Protein AF-A0A2H0C6C1-F1 (afdb_monomer)

pLDDT: mean 82.32, std 11.94, range [41.06, 94.81]

Radius of gyration: 16.12 Å; Cα contacts (8 Å, |Δi|>4): 117; chains: 1; bounding box: 42×38×41 Å

Foldseek 3Di:
DAQDLLNLLVCCCCPFQQVLQDAFDADPVRHGLAHSLNRSLLSLLLVLVVCVVVVVVSNSVSNLLVSCVVRHDDDDPVSSVVSSVVSVVVSVLQVVLVVVPVVDDLVVSLVRVDDVDPDDSVSVVSVVVSSVVSSVVVVVVVVVVVVVNVVD

Sequence (152 aa):
MKISPQEMASGMYLAFVRDTTKEPVRDVDGNIIFDKNEQRLLLLSHVYSMLDARGLSDAKLQLLSVFVADNRKIKNEADLMVEMLVVIDFIKKFKSSSDQMLKESSEHFFKDFQFSKKLNPVQKYLVFSWYVERIKAIDLVFQSVLDKHESN

Structure (mmCIF, N/CA/C/O backbone):
data_AF-A0A2H0C6C1-F1
#
_entry.id   AF-A0A2H0C6C1-F1
#
loop_
_atom_site.group_PDB
_atom_site.id
_atom_site.type_symbol
_atom_site.label_atom_id
_atom_site.label_alt_id
_atom_site.label_comp_id
_atom_site.label_asym_id
_atom_site.label_entity_id
_atom_site.label_seq_id
_atom_site.pdbx_PDB_ins_code
_atom_site.Cartn_x
_atom_site.Cartn_y
_atom_site.Cartn_z
_atom_site.occupancy
_atom_site.B_iso_or_equiv
_atom_site.auth_seq_id
_atom_site.auth_comp_id
_atom_site.auth_asym_id
_atom_site.auth_atom_id
_atom_site.pdbx_PDB_model_num
ATOM 1 N N . MET A 1 1 ? -22.744 9.175 14.025 1.00 51.75 1 MET A N 1
ATOM 2 C CA . MET A 1 1 ? -22.298 7.834 14.472 1.00 51.75 1 MET A CA 1
ATOM 3 C C . MET A 1 1 ? -20.786 7.788 14.306 1.00 51.75 1 MET A C 1
ATOM 5 O O . MET A 1 1 ? -20.318 8.135 13.229 1.00 51.75 1 MET A O 1
ATOM 9 N N . LYS A 1 2 ? -20.024 7.489 15.365 1.00 70.88 2 LYS A N 1
ATOM 10 C CA . LYS A 1 2 ? -18.552 7.484 15.314 1.00 70.88 2 LYS A CA 1
ATOM 11 C C . LYS A 1 2 ? -18.093 6.160 14.690 1.00 70.88 2 LYS A C 1
ATOM 13 O O . LYS A 1 2 ? -18.470 5.113 15.202 1.00 70.88 2 LYS A O 1
ATOM 18 N N . ILE A 1 3 ? -17.356 6.214 13.580 1.00 75.44 3 ILE A N 1
ATOM 19 C CA . ILE A 1 3 ? -16.847 5.022 12.882 1.00 75.44 3 ILE A CA 1
ATOM 20 C C . ILE A 1 3 ? -15.771 4.356 13.750 1.00 75.44 3 ILE A C 1
ATOM 22 O O . ILE A 1 3 ? -14.905 5.044 14.295 1.00 75.44 3 ILE A O 1
ATOM 26 N N . SER A 1 4 ? -15.830 3.034 13.902 1.00 86.31 4 SER A N 1
ATOM 27 C CA . SER A 1 4 ? -14.807 2.271 14.627 1.00 86.31 4 SER A CA 1
ATOM 28 C C . SER A 1 4 ? -13.477 2.216 13.851 1.00 86.31 4 SER A C 1
ATOM 30 O O . SER A 1 4 ? -13.475 2.294 12.619 1.00 86.31 4 SER A O 1
ATOM 32 N N . PRO A 1 5 ? -12.323 2.028 14.519 1.00 85.06 5 PRO A N 1
ATOM 33 C CA . PRO A 1 5 ? -11.039 1.849 13.833 1.00 85.06 5 PRO A CA 1
ATOM 34 C C . PRO A 1 5 ? -11.050 0.731 12.779 1.00 85.06 5 PRO A C 1
ATOM 36 O O . PRO A 1 5 ? -10.406 0.856 11.740 1.00 85.06 5 PRO A O 1
ATOM 39 N N . GLN A 1 6 ? -11.805 -0.343 13.018 1.00 87.25 6 GLN A N 1
ATOM 40 C CA . GLN A 1 6 ? -11.957 -1.480 12.111 1.00 87.25 6 GLN A CA 1
ATOM 41 C C . GLN A 1 6 ? -12.753 -1.114 10.856 1.00 87.25 6 GLN A C 1
ATOM 43 O O . GLN A 1 6 ? -12.350 -1.460 9.743 1.00 87.25 6 GLN A O 1
ATOM 48 N N . GLU A 1 7 ? -13.867 -0.397 11.018 1.00 85.75 7 GLU A N 1
ATOM 49 C CA . GLU A 1 7 ? -14.665 0.098 9.892 1.00 85.75 7 GLU A CA 1
ATOM 50 C C . GLU A 1 7 ? -13.872 1.115 9.064 1.00 85.75 7 GLU A C 1
ATOM 52 O O . GLU A 1 7 ? -13.879 1.045 7.836 1.00 85.75 7 GLU A O 1
ATOM 57 N N . MET A 1 8 ? -13.123 2.005 9.723 1.00 86.06 8 MET A N 1
ATOM 58 C CA . MET A 1 8 ? -12.238 2.958 9.055 1.00 86.06 8 MET A CA 1
ATOM 59 C C . MET A 1 8 ? -11.152 2.236 8.249 1.00 86.06 8 MET A C 1
ATOM 61 O O . MET A 1 8 ? -10.991 2.505 7.060 1.00 86.06 8 MET A O 1
ATOM 65 N N . ALA A 1 9 ? -10.444 1.285 8.865 1.00 86.25 9 ALA A N 1
ATOM 66 C CA . ALA A 1 9 ? -9.396 0.509 8.207 1.00 86.25 9 ALA A CA 1
ATOM 67 C C . ALA A 1 9 ? -9.925 -0.285 7.006 1.00 86.25 9 ALA A C 1
ATOM 69 O O . ALA A 1 9 ? -9.328 -0.256 5.931 1.00 86.25 9 ALA A O 1
ATOM 70 N N . SER A 1 10 ? -11.072 -0.950 7.166 1.00 86.00 10 SER A N 1
ATOM 71 C CA . SER A 1 10 ? -11.709 -1.718 6.093 1.00 86.00 10 SER A CA 1
ATOM 72 C C . SER A 1 10 ? -12.152 -0.807 4.948 1.00 86.00 10 SER A C 1
ATOM 74 O O . SER A 1 10 ? -11.878 -1.100 3.786 1.00 86.00 10 SER A O 1
ATOM 76 N N . GLY A 1 11 ? -12.772 0.335 5.262 1.00 86.31 11 GLY A N 1
ATOM 77 C CA . GLY A 1 11 ? -13.169 1.333 4.270 1.00 86.31 11 GLY A CA 1
ATOM 78 C C . GLY A 1 11 ? -11.977 1.883 3.488 1.00 86.31 11 GLY A C 1
ATOM 79 O O . GLY A 1 11 ? -12.018 1.925 2.261 1.00 86.31 11 GLY A O 1
ATOM 80 N N . MET A 1 12 ? -10.885 2.229 4.176 1.00 86.31 12 MET A N 1
ATOM 81 C CA . MET A 1 12 ? -9.648 2.694 3.540 1.00 86.31 12 MET A CA 1
ATOM 82 C C . MET A 1 12 ? -8.998 1.614 2.675 1.00 86.31 12 MET A C 1
ATOM 84 O O . MET A 1 12 ? -8.550 1.908 1.566 1.00 86.31 12 MET A O 1
ATOM 88 N N . TYR A 1 13 ? -8.971 0.364 3.144 1.00 88.81 13 TYR A N 1
ATOM 89 C CA . TYR A 1 13 ? -8.440 -0.750 2.365 1.00 88.81 13 TYR A CA 1
ATOM 90 C C . TYR A 1 13 ? -9.200 -0.920 1.047 1.00 88.81 13 TYR A C 1
ATOM 92 O O . TYR A 1 13 ? -8.588 -0.973 -0.020 1.00 88.81 13 TYR A O 1
ATOM 100 N N . LEU A 1 14 ? -10.532 -0.948 1.111 1.00 87.69 14 LEU A N 1
ATOM 101 C CA . LEU A 1 14 ? -11.387 -1.080 -0.065 1.00 87.69 14 LEU A CA 1
ATOM 102 C C . LEU A 1 14 ? -11.218 0.114 -1.011 1.00 87.69 14 LEU A C 1
ATOM 104 O O . LEU A 1 14 ? -10.882 -0.074 -2.180 1.00 87.69 14 LEU A O 1
ATOM 108 N N . ALA A 1 15 ? -11.384 1.331 -0.490 1.00 84.56 15 ALA A N 1
ATOM 109 C CA . ALA A 1 15 ? -11.449 2.551 -1.286 1.00 84.56 15 ALA A CA 1
ATOM 110 C C . ALA A 1 15 ? -10.110 2.952 -1.915 1.00 84.56 15 ALA A C 1
ATOM 112 O O . ALA A 1 15 ? -10.098 3.489 -3.020 1.00 84.56 15 ALA A O 1
ATOM 113 N N . PHE A 1 16 ? -8.991 2.720 -1.222 1.00 87.56 16 PHE A N 1
ATOM 114 C CA . PHE A 1 16 ? -7.695 3.259 -1.638 1.00 87.56 16 PHE A CA 1
ATOM 115 C C . PHE A 1 16 ? -6.708 2.201 -2.100 1.00 87.56 16 PHE A C 1
ATOM 117 O O . PHE A 1 16 ? -5.882 2.504 -2.957 1.00 87.56 16 PHE A O 1
ATOM 124 N N . VAL A 1 17 ? -6.789 0.972 -1.589 1.00 89.25 17 VAL A N 1
ATOM 125 C CA . VAL A 1 17 ? -5.778 -0.060 -1.855 1.00 89.25 17 VAL A CA 1
ATOM 126 C C . VAL A 1 17 ? -6.314 -1.116 -2.819 1.00 89.25 17 VAL A C 1
ATOM 128 O O . VAL A 1 17 ? -5.775 -1.296 -3.914 1.00 89.25 17 VAL A O 1
ATOM 131 N N . ARG A 1 18 ? -7.389 -1.813 -2.447 1.00 88.88 18 ARG A N 1
ATOM 132 C CA . ARG A 1 18 ? -7.891 -2.968 -3.196 1.00 88.88 18 ARG A CA 1
ATOM 133 C C . ARG A 1 18 ? -8.519 -2.564 -4.525 1.00 88.88 18 ARG A C 1
ATOM 135 O O . ARG A 1 18 ? -8.143 -3.119 -5.555 1.00 88.88 18 ARG A O 1
ATOM 142 N N . ASP A 1 19 ? -9.435 -1.597 -4.514 1.00 86.81 19 ASP A N 1
ATOM 143 C CA . ASP A 1 19 ? -10.256 -1.293 -5.693 1.00 86.81 19 ASP A CA 1
ATOM 144 C C . ASP A 1 19 ? -9.559 -0.323 -6.673 1.00 86.81 19 ASP A C 1
ATOM 146 O O . ASP A 1 19 ? -9.911 -0.264 -7.857 1.00 86.81 19 ASP A O 1
ATOM 150 N N . THR A 1 20 ? -8.509 0.377 -6.223 1.00 83.25 20 THR A N 1
ATOM 151 C CA . THR A 1 20 ? -7.633 1.214 -7.068 1.00 83.25 20 THR A CA 1
ATOM 152 C C . THR A 1 20 ? -6.723 0.378 -7.978 1.00 83.25 20 THR A C 1
ATOM 154 O O . THR A 1 20 ? -6.285 0.845 -9.029 1.00 83.25 20 THR A O 1
ATOM 157 N N . THR A 1 21 ? -6.446 -0.875 -7.608 1.00 85.06 21 THR A N 1
ATOM 158 C CA . THR A 1 21 ? -5.446 -1.738 -8.260 1.00 85.06 21 THR A CA 1
ATOM 159 C C . THR A 1 21 ? -6.106 -2.750 -9.191 1.00 85.06 21 THR A C 1
ATOM 161 O O . THR A 1 21 ? -6.243 -3.938 -8.893 1.00 85.06 21 THR A O 1
ATOM 164 N N . LYS A 1 22 ? -6.567 -2.255 -10.347 1.00 78.44 22 LYS A N 1
ATOM 165 C CA . LYS A 1 22 ? -7.368 -3.055 -11.283 1.00 78.44 22 LYS A CA 1
ATOM 166 C C . LYS A 1 22 ? -6.544 -3.910 -12.225 1.00 78.44 22 LYS A C 1
ATOM 168 O O . LYS A 1 22 ? -6.920 -5.056 -12.397 1.00 78.44 22 LYS A O 1
ATOM 173 N N . GLU A 1 23 ? -5.437 -3.419 -12.779 1.00 88.00 23 GLU A N 1
ATOM 174 C CA . GLU A 1 23 ? -4.619 -4.135 -13.770 1.00 88.00 23 GLU A CA 1
ATOM 175 C C . GLU A 1 23 ? -3.112 -3.929 -13.532 1.00 88.00 23 GLU A C 1
ATOM 177 O O . GLU A 1 23 ? -2.720 -2.880 -13.015 1.00 88.00 23 GLU A O 1
ATOM 182 N N . PRO A 1 24 ? -2.246 -4.905 -13.874 1.00 90.12 24 PRO A N 1
ATOM 183 C CA . PRO A 1 24 ? -0.797 -4.719 -13.823 1.00 90.12 24 PRO A CA 1
ATOM 184 C C . PRO A 1 24 ? -0.349 -3.583 -14.750 1.00 90.12 24 PRO A C 1
ATOM 186 O O . PRO A 1 24 ? -0.848 -3.469 -15.870 1.00 90.12 24 PRO A O 1
ATOM 189 N N . VAL A 1 25 ? 0.639 -2.793 -14.327 1.00 89.75 25 VAL A N 1
ATOM 190 C CA . VAL A 1 25 ? 1.297 -1.826 -15.218 1.00 89.75 25 VAL A CA 1
ATOM 191 C C . VAL A 1 25 ? 2.316 -2.571 -16.071 1.00 89.75 25 VAL A C 1
ATOM 193 O O . VAL A 1 25 ? 3.115 -3.361 -15.552 1.00 89.75 25 VAL A O 1
ATOM 196 N N . ARG A 1 26 ? 2.281 -2.321 -17.380 1.00 91.25 26 ARG A N 1
ATOM 197 C CA . ARG A 1 26 ? 3.141 -2.971 -18.371 1.00 91.25 26 ARG A CA 1
ATOM 198 C C . ARG A 1 26 ? 4.011 -1.960 -19.107 1.00 91.25 26 ARG A C 1
ATOM 200 O O . ARG A 1 26 ? 3.637 -0.793 -19.203 1.00 91.25 26 ARG A O 1
ATOM 207 N N . ASP A 1 27 ? 5.162 -2.409 -19.600 1.00 87.75 27 ASP A N 1
ATOM 208 C CA . ASP A 1 27 ? 5.952 -1.638 -20.563 1.00 87.75 27 ASP A CA 1
ATOM 209 C C . ASP A 1 27 ? 5.368 -1.742 -21.980 1.00 87.75 27 ASP A C 1
ATOM 211 O O . ASP A 1 27 ? 4.348 -2.396 -22.216 1.00 87.75 27 ASP A O 1
ATOM 215 N N . VAL A 1 28 ? 6.026 -1.064 -22.921 1.00 86.38 28 VAL A N 1
ATOM 216 C CA . VAL A 1 28 ? 5.655 -1.032 -24.343 1.00 86.38 28 VAL A CA 1
ATOM 217 C C . VAL A 1 28 ? 5.687 -2.412 -25.006 1.00 86.38 28 VAL A C 1
ATOM 219 O O . VAL A 1 28 ? 4.965 -2.627 -25.975 1.00 86.38 28 VAL A O 1
ATOM 222 N N . ASP A 1 29 ? 6.460 -3.349 -24.453 1.00 88.50 29 ASP A N 1
ATOM 223 C CA . ASP A 1 29 ? 6.602 -4.722 -24.945 1.00 88.50 29 ASP A CA 1
ATOM 224 C C . ASP A 1 29 ? 5.614 -5.687 -24.259 1.00 88.50 29 ASP A C 1
ATOM 226 O O . ASP A 1 29 ? 5.578 -6.882 -24.552 1.00 88.50 29 ASP A O 1
ATOM 230 N N . GLY A 1 30 ? 4.788 -5.184 -23.336 1.00 87.94 30 GLY A N 1
ATOM 231 C CA . GLY A 1 30 ? 3.782 -5.958 -22.614 1.00 87.94 30 GLY A CA 1
ATOM 232 C C . GLY A 1 30 ? 4.297 -6.676 -21.362 1.00 87.94 30 GLY A C 1
ATOM 233 O O . GLY A 1 30 ? 3.514 -7.391 -20.718 1.00 87.94 30 GLY A O 1
ATOM 234 N N . ASN A 1 31 ? 5.555 -6.479 -20.958 1.00 89.19 31 ASN A N 1
ATOM 235 C CA . ASN A 1 31 ? 6.100 -7.071 -19.736 1.00 89.19 31 ASN A CA 1
ATOM 236 C C . ASN A 1 31 ? 5.519 -6.388 -18.498 1.00 89.19 31 ASN A C 1
ATOM 238 O O . ASN A 1 31 ? 5.369 -5.169 -18.459 1.00 89.19 31 ASN A O 1
ATOM 242 N N . ILE A 1 32 ? 5.217 -7.163 -17.454 1.00 89.31 32 ILE A N 1
ATOM 243 C CA . ILE A 1 32 ? 4.700 -6.615 -16.194 1.00 89.31 32 ILE A CA 1
ATOM 244 C C . ILE A 1 32 ? 5.835 -5.914 -15.443 1.00 89.31 32 ILE A C 1
ATOM 246 O O . ILE A 1 32 ? 6.747 -6.565 -14.934 1.00 89.31 32 ILE A O 1
ATOM 250 N N . ILE A 1 33 ? 5.727 -4.593 -15.322 1.00 89.25 33 ILE A N 1
ATOM 251 C CA . ILE A 1 33 ? 6.635 -3.760 -14.527 1.00 89.25 33 ILE A CA 1
ATOM 252 C C . ILE A 1 33 ? 6.220 -3.791 -13.057 1.00 89.25 33 ILE A C 1
ATOM 254 O O . ILE A 1 33 ? 7.065 -3.873 -12.170 1.00 89.25 33 ILE A O 1
ATOM 258 N N . PHE A 1 34 ? 4.912 -3.700 -12.812 1.00 87.88 34 PHE A N 1
ATOM 259 C CA . PHE A 1 34 ? 4.365 -3.419 -11.492 1.00 87.88 34 PHE A CA 1
ATOM 260 C C . PHE A 1 34 ? 3.016 -4.114 -11.334 1.00 87.88 34 PHE A C 1
ATOM 262 O O . PHE A 1 34 ? 1.997 -3.697 -11.902 1.00 87.88 34 PHE A O 1
ATOM 269 N N . ASP A 1 35 ? 3.031 -5.244 -10.632 1.00 89.31 35 ASP A N 1
ATOM 270 C CA . ASP A 1 35 ? 1.847 -6.086 -10.484 1.00 89.31 35 ASP A CA 1
ATOM 271 C C . ASP A 1 35 ? 0.854 -5.535 -9.449 1.00 89.31 35 ASP A C 1
ATOM 273 O O . ASP A 1 35 ? 1.109 -4.540 -8.774 1.00 89.31 35 ASP A O 1
ATOM 277 N N . LYS A 1 36 ? -0.319 -6.169 -9.340 1.00 90.06 36 LYS A N 1
ATOM 278 C CA . LYS A 1 36 ? -1.389 -5.700 -8.446 1.00 90.06 36 LYS A CA 1
ATOM 279 C C . LYS A 1 36 ? -0.957 -5.702 -6.976 1.00 90.06 36 LYS A C 1
ATOM 281 O O . LYS A 1 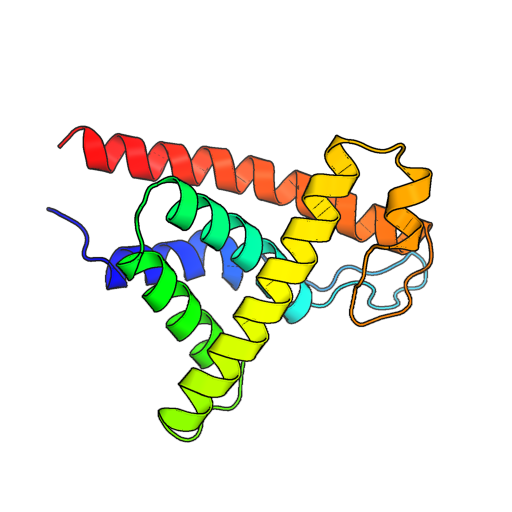36 ? -1.339 -4.799 -6.243 1.00 90.06 36 LYS A O 1
ATOM 286 N N . ASN A 1 37 ? -0.156 -6.671 -6.537 1.00 87.25 37 ASN A N 1
ATOM 287 C CA . ASN A 1 37 ? 0.276 -6.749 -5.141 1.00 87.25 37 ASN A CA 1
ATOM 288 C C . ASN A 1 37 ? 1.301 -5.663 -4.831 1.00 87.25 37 ASN A C 1
ATOM 290 O O . ASN A 1 37 ? 1.204 -4.995 -3.803 1.00 87.25 37 ASN A O 1
ATOM 294 N N . GLU A 1 38 ? 2.245 -5.450 -5.743 1.00 87.06 38 GLU A N 1
ATOM 295 C CA . GLU A 1 38 ? 3.212 -4.362 -5.655 1.00 87.06 38 GLU A CA 1
ATOM 296 C C . GLU A 1 38 ? 2.495 -2.994 -5.648 1.00 87.06 38 GLU A C 1
ATOM 298 O O . GLU A 1 38 ? 2.807 -2.136 -4.818 1.00 87.06 38 GLU A O 1
ATOM 303 N N . GLN A 1 39 ? 1.475 -2.810 -6.495 1.00 90.12 39 GLN A N 1
ATOM 304 C CA . GLN A 1 39 ? 0.617 -1.618 -6.491 1.00 90.12 39 GLN A CA 1
ATOM 305 C C . GLN A 1 39 ? -0.071 -1.408 -5.146 1.00 90.12 39 GLN A C 1
ATOM 307 O O . GLN A 1 39 ? -0.022 -0.311 -4.587 1.00 90.12 39 GLN A O 1
ATOM 312 N N . ARG A 1 40 ? -0.680 -2.461 -4.593 1.00 91.31 40 ARG A N 1
ATOM 313 C CA . ARG A 1 40 ? -1.359 -2.383 -3.297 1.00 91.31 40 ARG A CA 1
ATOM 314 C C . ARG A 1 40 ? -0.387 -2.051 -2.172 1.00 91.31 40 ARG A C 1
ATOM 316 O O . ARG A 1 40 ? -0.735 -1.248 -1.317 1.00 91.31 40 ARG A O 1
ATOM 323 N N . LEU A 1 41 ? 0.825 -2.609 -2.185 1.00 89.94 41 LEU A N 1
ATOM 324 C CA . LEU A 1 41 ? 1.870 -2.290 -1.207 1.00 89.94 41 LEU A CA 1
ATOM 325 C C . LEU A 1 41 ? 2.267 -0.809 -1.249 1.00 89.94 41 LEU A C 1
ATOM 327 O O . LEU A 1 41 ? 2.405 -0.193 -0.191 1.00 89.94 41 LEU A O 1
ATOM 331 N N . LEU A 1 42 ? 2.410 -0.218 -2.442 1.00 88.69 42 LEU A N 1
ATOM 332 C CA . LEU A 1 42 ? 2.685 1.217 -2.550 1.00 88.69 42 LEU A CA 1
ATOM 333 C C . LEU A 1 42 ? 1.538 2.067 -2.011 1.00 88.69 42 LEU A C 1
ATOM 335 O O . LEU A 1 42 ? 1.773 2.959 -1.199 1.00 88.69 42 LEU A O 1
ATOM 339 N N . LEU A 1 43 ? 0.301 1.793 -2.429 1.00 91.38 43 LEU A N 1
ATOM 340 C CA . LEU A 1 43 ? -0.851 2.574 -1.968 1.00 91.38 43 LEU A CA 1
ATOM 341 C C . LEU A 1 43 ? -1.071 2.413 -0.459 1.00 91.38 43 LEU A C 1
ATOM 343 O O . LEU A 1 43 ? -1.343 3.394 0.232 1.00 91.38 43 LEU A O 1
ATOM 347 N N . LEU A 1 44 ? -0.866 1.202 0.068 1.00 93.31 44 LEU A N 1
ATOM 348 C CA . LEU A 1 44 ? -0.864 0.931 1.501 1.00 93.31 44 LEU A CA 1
ATOM 349 C C . LEU A 1 44 ? 0.173 1.794 2.219 1.00 93.31 44 LEU A C 1
ATOM 351 O O . LEU A 1 44 ? -0.166 2.400 3.225 1.00 93.31 44 LEU A O 1
AT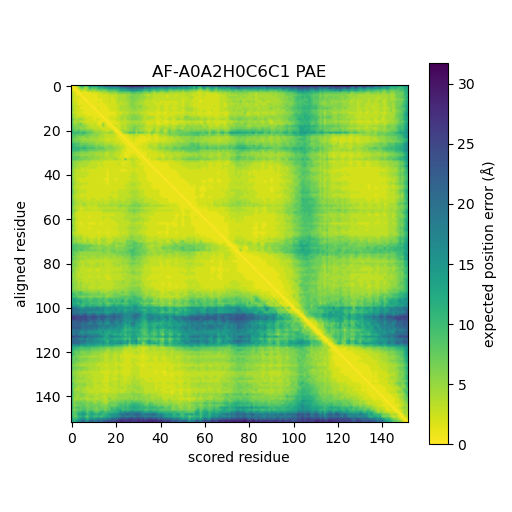OM 355 N N . SER A 1 45 ? 1.410 1.873 1.717 1.00 90.88 45 SER A N 1
ATOM 356 C CA . SER A 1 45 ? 2.481 2.651 2.358 1.00 90.88 45 SER A CA 1
ATOM 357 C C . SER A 1 45 ? 2.128 4.134 2.513 1.00 90.88 45 SER A C 1
ATOM 359 O O . SER A 1 45 ? 2.433 4.745 3.544 1.00 90.88 45 SER A O 1
ATOM 361 N N . HIS A 1 46 ? 1.416 4.683 1.526 1.00 90.75 46 HIS A N 1
ATOM 362 C CA . HIS A 1 46 ? 0.943 6.060 1.537 1.00 90.75 46 HIS A CA 1
ATOM 363 C C . HIS A 1 46 ? -0.148 6.260 2.591 1.00 90.75 46 HIS A C 1
ATOM 365 O O . HIS A 1 46 ? 0.042 7.028 3.531 1.00 90.75 46 HIS A O 1
ATOM 371 N N . VAL A 1 47 ? -1.241 5.488 2.520 1.00 91.50 47 VAL A N 1
ATOM 372 C CA . VAL A 1 47 ? -2.357 5.577 3.486 1.00 91.50 47 VAL A CA 1
ATOM 373 C C . VAL A 1 47 ? -1.885 5.289 4.915 1.00 91.50 47 VAL A C 1
ATOM 375 O O . VAL A 1 47 ? -2.287 5.964 5.860 1.00 91.50 47 VAL A O 1
ATOM 378 N N . TYR A 1 48 ? -0.976 4.327 5.078 1.00 92.00 48 TYR A N 1
ATOM 379 C CA . TYR A 1 48 ? -0.343 4.005 6.354 1.00 92.00 48 TYR A CA 1
ATOM 380 C C . TYR A 1 48 ? 0.383 5.217 6.949 1.00 92.00 48 TYR A C 1
ATOM 382 O O . TYR A 1 48 ? 0.243 5.501 8.138 1.00 92.00 48 TYR A O 1
ATOM 390 N N . SER A 1 49 ? 1.119 5.960 6.119 1.00 88.75 49 SER A N 1
ATOM 391 C CA . SER A 1 49 ? 1.824 7.177 6.535 1.00 88.75 49 SER A CA 1
ATOM 392 C C . SER A 1 49 ? 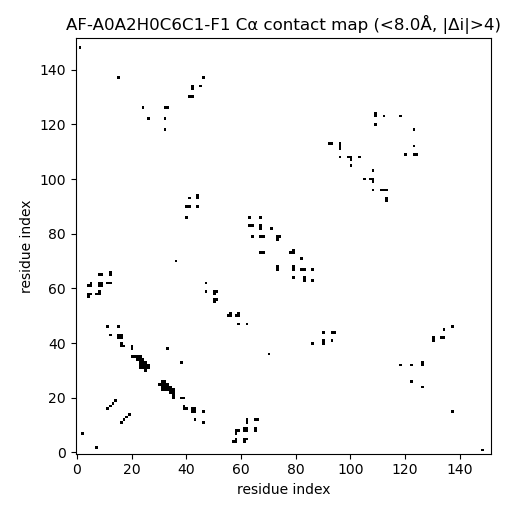0.862 8.318 6.873 1.00 88.75 49 SER A C 1
ATOM 394 O O . SER A 1 49 ? 1.105 9.052 7.829 1.00 88.75 49 SER A O 1
ATOM 396 N N . MET A 1 50 ? -0.250 8.445 6.142 1.00 90.06 50 MET A N 1
ATOM 397 C CA . MET A 1 50 ? -1.289 9.437 6.441 1.00 90.06 50 MET A CA 1
ATOM 398 C C . MET A 1 50 ? -1.957 9.181 7.797 1.00 90.06 50 MET A C 1
ATOM 400 O O . MET A 1 50 ? -2.142 10.110 8.582 1.00 90.06 50 MET A O 1
ATOM 404 N N . LEU A 1 51 ? -2.285 7.920 8.099 1.00 90.81 51 LEU A N 1
ATOM 405 C CA . LEU A 1 51 ? -2.840 7.523 9.397 1.00 90.81 51 LEU A CA 1
ATOM 406 C C . LEU A 1 51 ? -1.855 7.786 10.541 1.00 90.81 51 LEU A C 1
ATOM 408 O O . LEU A 1 51 ? -2.252 8.276 11.598 1.00 90.81 51 LEU A O 1
ATOM 412 N N . ASP A 1 52 ? -0.572 7.492 10.319 1.00 89.94 52 ASP A N 1
ATOM 413 C CA . ASP A 1 52 ? 0.495 7.742 11.289 1.00 89.94 52 ASP A CA 1
ATOM 414 C C . ASP A 1 52 ? 0.637 9.237 11.610 1.00 89.94 52 ASP A C 1
ATOM 416 O O . ASP A 1 52 ? 0.639 9.621 12.778 1.00 89.94 52 ASP A O 1
ATOM 420 N N . ALA A 1 53 ? 0.644 10.093 10.583 1.00 87.69 53 ALA A N 1
ATOM 421 C CA . ALA A 1 53 ? 0.732 11.547 10.736 1.00 87.69 53 ALA A CA 1
ATOM 422 C C . ALA A 1 53 ? -0.454 12.159 11.506 1.00 87.69 53 ALA A C 1
ATOM 424 O O . ALA A 1 53 ? -0.330 13.239 12.080 1.00 87.69 53 ALA A O 1
ATOM 425 N N . ARG A 1 54 ? -1.601 11.472 11.530 1.00 87.19 54 ARG A N 1
ATOM 426 C CA . ARG A 1 54 ? -2.816 11.878 12.251 1.00 87.19 54 ARG A CA 1
ATOM 427 C C . ARG A 1 54 ? -2.958 11.218 13.628 1.00 87.19 54 ARG A C 1
ATOM 429 O O . ARG A 1 54 ? -3.961 11.434 14.299 1.00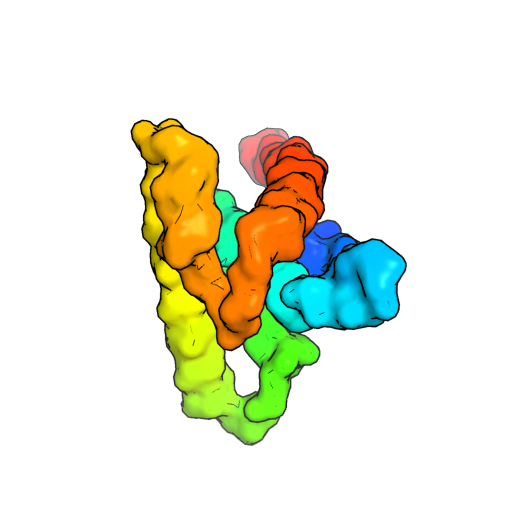 87.19 54 ARG A O 1
ATOM 436 N N . GLY A 1 55 ? -1.991 10.401 14.053 1.00 88.62 55 GLY A N 1
ATOM 437 C CA . GLY A 1 55 ? -2.042 9.694 15.337 1.00 88.62 55 GLY A CA 1
ATOM 438 C C . GLY A 1 55 ? -3.075 8.560 15.396 1.00 88.62 55 GLY A C 1
ATOM 439 O O . GLY A 1 55 ? -3.421 8.099 16.482 1.00 88.62 55 GLY A O 1
ATOM 440 N N . LEU A 1 56 ? -3.561 8.075 14.248 1.00 89.88 56 LEU A N 1
ATOM 441 C CA . LEU A 1 56 ? -4.599 7.041 14.146 1.00 89.88 56 LEU A CA 1
ATOM 442 C C . LEU A 1 56 ? -3.998 5.625 14.204 1.00 89.88 56 LEU A C 1
ATOM 444 O O . LEU A 1 56 ? -4.178 4.807 13.298 1.00 89.88 56 LEU A O 1
ATOM 448 N N . SER A 1 57 ? -3.256 5.334 15.276 1.00 90.94 57 SER A N 1
ATOM 449 C CA . SER A 1 57 ? -2.466 4.100 15.420 1.00 90.94 57 SER A CA 1
ATOM 450 C C . SER A 1 57 ? -3.296 2.814 15.358 1.00 90.94 57 SER A C 1
ATOM 452 O O . SER A 1 57 ? -2.850 1.841 14.748 1.00 90.94 57 SER A O 1
ATOM 454 N N . ASP A 1 58 ? -4.509 2.811 15.913 1.00 90.81 58 ASP A N 1
ATOM 455 C CA . ASP A 1 58 ? -5.375 1.625 15.905 1.00 90.81 58 ASP A CA 1
ATOM 456 C C . ASP A 1 58 ? -5.871 1.300 14.493 1.00 90.81 58 ASP A C 1
ATOM 458 O O . ASP A 1 58 ? -5.738 0.168 14.030 1.00 90.81 58 ASP A O 1
ATOM 462 N N . ALA A 1 59 ? -6.373 2.302 13.763 1.00 91.62 59 ALA A N 1
ATOM 463 C CA . ALA A 1 59 ? -6.801 2.135 12.372 1.00 91.62 59 ALA A CA 1
ATOM 464 C C . ALA A 1 59 ? -5.624 1.725 11.473 1.00 91.62 59 ALA A C 1
ATOM 466 O O . ALA A 1 59 ? -5.775 0.890 10.584 1.00 91.62 59 ALA A O 1
ATOM 467 N N . LYS A 1 60 ? -4.429 2.257 11.746 1.00 93.44 60 LYS A N 1
ATOM 468 C CA . LYS A 1 60 ? -3.182 1.9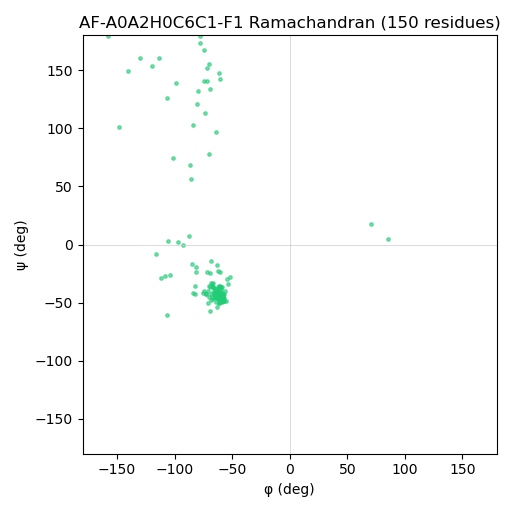13 11.055 1.00 93.44 60 LYS A CA 1
ATOM 469 C C . LYS A 1 60 ? -2.801 0.436 11.231 1.00 93.44 60 LYS A C 1
ATOM 471 O O . LYS A 1 60 ? -2.480 -0.233 10.249 1.00 93.44 60 LYS A O 1
ATOM 476 N N . LEU A 1 61 ? -2.856 -0.086 12.458 1.00 93.31 61 LEU A N 1
ATOM 477 C CA . LEU A 1 61 ? -2.584 -1.503 12.738 1.00 93.31 61 LEU A CA 1
ATOM 478 C C . LEU A 1 61 ? -3.653 -2.420 12.130 1.00 93.31 61 LEU A C 1
ATOM 480 O O . LEU A 1 61 ? -3.318 -3.450 11.545 1.00 93.31 61 LEU A O 1
ATOM 484 N N . GLN A 1 62 ? -4.925 -2.024 12.208 1.00 93.44 62 GLN A N 1
ATOM 485 C CA . GLN A 1 62 ? -6.028 -2.762 11.588 1.00 93.44 62 GLN A CA 1
ATOM 486 C C . GLN A 1 62 ? -5.896 -2.798 10.058 1.00 93.44 62 GLN A C 1
ATOM 488 O O . GLN A 1 62 ? -6.074 -3.855 9.458 1.00 93.44 62 GLN A O 1
ATOM 493 N N . LEU A 1 63 ? -5.503 -1.689 9.422 1.00 94.62 63 LEU A N 1
ATOM 494 C CA . LEU A 1 63 ? -5.277 -1.622 7.975 1.00 94.62 63 LEU A CA 1
ATOM 495 C C . LEU A 1 63 ? -4.183 -2.601 7.526 1.00 94.62 63 LEU A C 1
ATOM 497 O O . LEU A 1 63 ? -4.362 -3.302 6.531 1.00 94.62 63 LEU A O 1
ATOM 501 N N . LEU A 1 64 ? -3.073 -2.682 8.269 1.00 94.56 64 LEU A N 1
ATOM 502 C CA . LEU A 1 64 ? -2.022 -3.672 8.010 1.00 94.56 64 LEU A CA 1
ATOM 503 C C . LEU A 1 64 ? -2.542 -5.104 8.127 1.00 94.56 64 LEU A C 1
ATOM 505 O O . LEU A 1 64 ? -2.246 -5.925 7.263 1.00 94.56 64 LEU A O 1
ATOM 509 N N . SER A 1 65 ? -3.302 -5.394 9.183 1.00 93.69 65 SER A N 1
ATOM 510 C CA . SER A 1 65 ? -3.864 -6.725 9.418 1.00 93.69 65 SER A CA 1
ATOM 511 C C . SER A 1 65 ? -4.784 -7.151 8.270 1.00 93.69 65 SER A C 1
ATOM 513 O O . SER A 1 65 ? -4.579 -8.208 7.672 1.00 93.69 65 SER A O 1
ATOM 515 N N . VAL A 1 66 ? -5.725 -6.279 7.879 1.00 93.12 66 VAL A N 1
ATOM 516 C CA . VAL A 1 66 ? -6.640 -6.507 6.747 1.00 93.12 66 VAL A CA 1
ATOM 517 C C . VAL A 1 66 ? -5.864 -6.715 5.447 1.00 93.12 66 VAL A C 1
ATOM 519 O O . VAL A 1 66 ? -6.130 -7.666 4.714 1.00 93.12 66 VAL A O 1
ATOM 522 N N . PHE A 1 67 ? -4.872 -5.864 5.173 1.00 94.56 67 PHE A N 1
ATOM 523 C CA . PHE A 1 67 ? -4.034 -5.993 3.985 1.00 94.56 67 PHE A CA 1
ATOM 524 C C . PHE A 1 67 ? -3.308 -7.344 3.939 1.00 94.56 67 PHE A C 1
ATOM 526 O O . PHE A 1 67 ? -3.317 -8.016 2.906 1.00 94.56 67 PHE A O 1
ATOM 533 N N . VAL A 1 68 ? -2.665 -7.743 5.038 1.00 93.81 68 VAL A N 1
ATOM 534 C CA . VAL A 1 68 ? -1.893 -8.989 5.099 1.00 93.81 68 VAL A CA 1
ATOM 535 C C . VAL A 1 68 ? -2.808 -10.198 4.940 1.00 93.81 68 VAL A C 1
ATOM 537 O O . VAL A 1 68 ? -2.494 -11.081 4.144 1.00 93.81 68 VAL A O 1
ATOM 540 N N . ALA A 1 69 ? -3.950 -10.211 5.627 1.00 90.69 69 ALA A N 1
ATOM 541 C CA . ALA A 1 69 ? -4.922 -11.293 5.533 1.00 90.69 69 ALA A CA 1
ATOM 542 C C . ALA A 1 69 ? -5.485 -11.469 4.109 1.00 90.69 69 ALA A C 1
ATOM 544 O O . ALA A 1 69 ? -5.681 -12.600 3.674 1.00 90.69 69 ALA A O 1
ATOM 545 N N . ASP A 1 70 ? -5.705 -10.375 3.368 1.00 90.19 70 ASP A N 1
ATOM 546 C CA . ASP A 1 70 ? -6.264 -10.425 2.007 1.00 90.19 70 ASP A CA 1
ATOM 547 C C . ASP A 1 70 ? -5.220 -10.763 0.923 1.00 90.19 70 ASP A C 1
ATOM 549 O O . ASP A 1 70 ? -5.571 -11.252 -0.149 1.00 90.19 70 ASP A O 1
ATOM 553 N N . ASN A 1 71 ? -3.928 -10.508 1.169 1.00 87.12 71 ASN A N 1
ATOM 554 C CA . ASN A 1 71 ? -2.887 -10.610 0.132 1.00 87.12 71 ASN A CA 1
ATOM 555 C C . ASN A 1 71 ? -1.822 -11.686 0.398 1.00 87.12 71 ASN A C 1
ATOM 557 O O . ASN A 1 71 ? -0.990 -11.941 -0.477 1.00 87.12 71 ASN A O 1
ATOM 561 N N . ARG A 1 72 ? -1.803 -12.316 1.579 1.00 84.06 72 ARG A N 1
ATOM 562 C CA . ARG A 1 72 ? -0.787 -13.311 1.960 1.00 84.06 72 ARG A CA 1
ATOM 563 C C . ARG A 1 72 ? -1.421 -14.588 2.506 1.00 84.06 72 ARG A C 1
ATOM 565 O O . ARG A 1 72 ? -2.578 -14.622 2.906 1.00 84.06 72 ARG A O 1
ATOM 572 N N . LYS A 1 73 ? -0.654 -15.681 2.497 1.00 87.62 73 LYS A N 1
ATOM 573 C CA . LYS A 1 73 ? -1.105 -16.976 3.027 1.00 87.62 73 LYS A CA 1
ATOM 574 C C . LYS A 1 73 ? -0.881 -17.015 4.536 1.00 87.62 73 LYS A C 1
ATOM 576 O O . LYS A 1 73 ? 0.242 -17.242 4.969 1.00 87.62 73 LYS A O 1
ATOM 581 N N . ILE A 1 74 ? -1.945 -16.832 5.310 1.00 91.50 74 ILE A N 1
ATOM 582 C CA . ILE A 1 74 ? -1.898 -16.790 6.777 1.00 91.50 74 ILE A CA 1
ATOM 583 C C . ILE A 1 74 ? -2.499 -18.072 7.349 1.00 91.50 74 ILE A C 1
ATOM 585 O O . ILE A 1 74 ? -3.623 -18.428 6.998 1.00 91.50 74 ILE A O 1
ATOM 589 N N . LYS A 1 75 ? -1.762 -18.783 8.213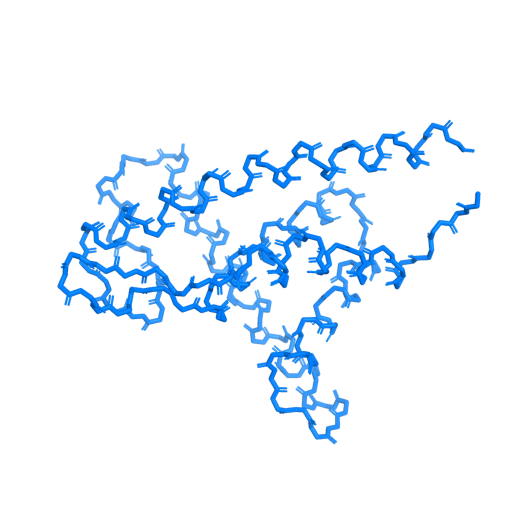 1.00 90.50 75 LYS A N 1
ATOM 590 C CA . LYS A 1 75 ? -2.267 -20.010 8.858 1.00 90.50 75 LYS A CA 1
ATOM 591 C C . LYS A 1 75 ? -2.667 -19.796 10.313 1.00 90.50 75 LYS A C 1
ATOM 593 O O . LYS A 1 75 ? -3.477 -20.556 10.831 1.00 90.50 75 LYS A O 1
ATOM 598 N N . ASN A 1 76 ? -2.076 -18.810 10.981 1.00 91.44 76 ASN A N 1
ATOM 599 C CA . ASN A 1 76 ? -2.317 -18.499 12.386 1.00 91.44 76 ASN A CA 1
ATOM 600 C C . ASN A 1 76 ? -1.932 -17.037 12.693 1.00 91.44 76 ASN A C 1
ATOM 602 O O . ASN A 1 76 ? -1.474 -16.298 11.822 1.00 91.44 76 ASN A O 1
ATOM 606 N N . GLU A 1 77 ? -2.116 -16.626 13.945 1.00 90.50 77 GLU A N 1
ATOM 60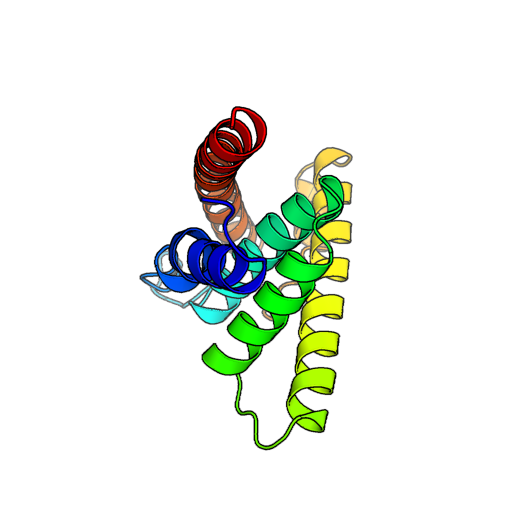7 C CA . GLU A 1 77 ? -1.824 -15.266 14.408 1.00 90.50 77 GLU A CA 1
ATOM 608 C C . GLU A 1 77 ? -0.324 -14.922 14.400 1.00 90.50 77 GLU A C 1
ATOM 610 O O . GLU A 1 77 ? 0.049 -13.791 14.092 1.00 90.50 77 GLU A O 1
ATOM 615 N N . ALA A 1 78 ? 0.556 -15.888 14.677 1.00 92.81 78 ALA A N 1
ATOM 616 C CA . ALA A 1 78 ? 1.998 -15.662 14.605 1.00 92.81 78 ALA A CA 1
ATOM 617 C C . ALA A 1 78 ? 2.445 -15.370 13.164 1.00 92.81 78 ALA A C 1
ATOM 619 O O . ALA A 1 78 ? 3.193 -14.418 12.943 1.00 92.81 78 ALA A O 1
ATOM 620 N N . ASP A 1 79 ? 1.927 -16.119 12.186 1.00 92.81 79 ASP A N 1
ATOM 621 C CA . ASP A 1 79 ? 2.161 -15.869 10.761 1.00 92.81 79 ASP A CA 1
ATOM 622 C C . ASP A 1 79 ? 1.694 -14.458 10.375 1.00 92.81 79 ASP A C 1
ATOM 624 O O . ASP A 1 79 ? 2.426 -13.729 9.710 1.00 92.81 79 ASP A O 1
ATOM 628 N N . LEU A 1 80 ? 0.509 -14.039 10.838 1.00 92.19 80 LEU A N 1
ATOM 629 C CA . LEU A 1 80 ? -0.011 -12.690 10.599 1.00 92.19 80 LEU A CA 1
ATOM 630 C C . LEU A 1 80 ? 0.958 -11.617 11.110 1.00 92.19 80 LEU A C 1
ATOM 632 O O . LEU A 1 80 ? 1.295 -10.696 10.368 1.00 92.19 80 LEU A O 1
ATOM 636 N N . MET A 1 81 ? 1.444 -11.752 12.347 1.00 92.62 81 MET A N 1
ATOM 637 C CA . MET A 1 81 ? 2.392 -10.800 12.932 1.00 92.62 81 MET A CA 1
ATOM 638 C C . MET A 1 81 ? 3.711 -10.739 12.154 1.00 92.62 81 MET A C 1
ATOM 640 O O . MET A 1 81 ? 4.201 -9.644 11.868 1.00 92.62 81 MET A O 1
ATOM 644 N N . VAL A 1 82 ? 4.278 -11.890 11.776 1.00 94.62 82 VAL A N 1
ATOM 645 C CA . VAL A 1 82 ? 5.510 -11.944 10.971 1.00 94.62 82 VAL A CA 1
ATOM 646 C C . VAL A 1 82 ? 5.307 -11.253 9.627 1.00 94.62 82 VAL A C 1
ATOM 648 O O . VAL A 1 82 ? 6.113 -10.417 9.219 1.00 94.62 82 VAL A O 1
ATOM 651 N N . GLU A 1 83 ? 4.204 -11.550 8.952 1.00 93.56 83 GLU A N 1
ATOM 652 C CA . GLU A 1 83 ? 3.902 -10.982 7.645 1.00 93.56 83 GLU A CA 1
ATOM 653 C C . GLU A 1 83 ? 3.623 -9.471 7.714 1.00 93.56 83 GLU A C 1
ATOM 655 O O . GLU A 1 83 ? 4.066 -8.712 6.847 1.00 93.56 83 GLU A O 1
ATOM 660 N N . MET A 1 84 ? 2.976 -8.997 8.783 1.00 94.81 84 MET A N 1
ATOM 661 C CA . MET A 1 84 ? 2.830 -7.565 9.060 1.00 94.81 84 MET A CA 1
ATOM 662 C C . MET A 1 84 ? 4.188 -6.880 9.253 1.00 94.81 84 MET A C 1
ATOM 664 O O . MET A 1 84 ? 4.391 -5.793 8.714 1.00 94.81 84 MET A O 1
ATOM 668 N N . LEU A 1 85 ? 5.142 -7.504 9.956 1.00 92.94 85 LEU A N 1
ATOM 669 C CA . LEU A 1 85 ? 6.495 -6.955 10.118 1.00 92.94 85 LEU A CA 1
ATOM 670 C C . LEU A 1 85 ? 7.234 -6.834 8.780 1.00 92.94 85 LEU A C 1
ATOM 672 O O . LEU A 1 85 ? 7.887 -5.819 8.536 1.00 92.94 85 LEU A O 1
ATOM 676 N N . VAL A 1 86 ? 7.087 -7.820 7.890 1.00 90.81 86 VAL A N 1
ATOM 677 C CA . VAL A 1 86 ? 7.651 -7.763 6.530 1.00 90.81 86 VAL A CA 1
ATOM 678 C C . VAL A 1 86 ? 7.059 -6.592 5.740 1.00 90.81 86 VAL A C 1
ATOM 680 O O . VAL A 1 86 ? 7.787 -5.860 5.069 1.00 90.81 86 VAL A O 1
ATOM 683 N N . VAL A 1 87 ? 5.743 -6.381 5.824 1.00 91.56 87 VAL A N 1
ATOM 684 C CA . VAL A 1 87 ? 5.083 -5.240 5.171 1.00 91.56 87 VAL A CA 1
ATOM 685 C C . VAL A 1 87 ? 5.544 -3.910 5.773 1.00 91.56 87 VAL A C 1
ATOM 687 O O . VAL A 1 87 ? 5.813 -2.969 5.030 1.00 91.56 87 VAL A O 1
ATOM 690 N N . ILE A 1 88 ? 5.703 -3.822 7.096 1.00 92.31 88 ILE A N 1
ATOM 691 C CA . ILE A 1 88 ? 6.224 -2.620 7.766 1.00 92.31 88 ILE A CA 1
ATOM 692 C C . ILE A 1 88 ? 7.644 -2.292 7.293 1.00 92.31 88 ILE A C 1
ATOM 694 O O . ILE A 1 88 ? 7.946 -1.124 7.045 1.00 92.31 88 ILE A O 1
ATOM 698 N N . ASP A 1 89 ? 8.517 -3.291 7.164 1.00 89.12 89 ASP A N 1
ATOM 699 C CA . ASP A 1 89 ? 9.878 -3.095 6.652 1.00 89.12 89 ASP A CA 1
ATOM 700 C C . ASP A 1 89 ? 9.864 -2.536 5.221 1.00 89.12 89 ASP A C 1
ATOM 702 O O . ASP A 1 89 ? 10.564 -1.565 4.924 1.00 89.12 89 ASP A O 1
ATOM 706 N N . PHE A 1 90 ? 8.988 -3.066 4.360 1.00 86.75 90 PHE A N 1
ATOM 707 C CA . PHE A 1 90 ? 8.771 -2.515 3.022 1.00 86.75 90 PHE A CA 1
ATOM 708 C C . PHE A 1 90 ? 8.327 -1.045 3.066 1.00 86.75 90 PHE A C 1
ATOM 710 O O . PHE A 1 90 ? 8.920 -0.209 2.386 1.00 86.75 90 PHE A O 1
ATOM 717 N N . ILE A 1 91 ? 7.330 -0.707 3.892 1.00 89.19 91 ILE A N 1
ATOM 718 C CA . ILE A 1 91 ? 6.821 0.670 4.024 1.00 89.19 91 ILE A CA 1
ATOM 719 C C . ILE A 1 91 ? 7.938 1.626 4.462 1.00 89.19 91 ILE A C 1
ATOM 721 O O . ILE A 1 91 ? 8.076 2.712 3.900 1.00 89.19 91 ILE A O 1
ATOM 725 N N . LYS A 1 92 ? 8.768 1.224 5.434 1.00 86.44 92 LYS A N 1
ATOM 726 C CA . LYS A 1 92 ? 9.901 2.033 5.913 1.00 86.44 92 LYS A CA 1
ATOM 727 C C . LYS A 1 92 ? 10.933 2.280 4.816 1.00 86.44 92 LYS A C 1
ATOM 729 O O . LYS A 1 92 ? 11.376 3.415 4.646 1.00 86.44 92 LYS A O 1
ATOM 734 N N . LYS A 1 93 ? 11.295 1.237 4.064 1.00 81.38 93 LYS A N 1
ATOM 735 C CA . LYS A 1 93 ? 12.230 1.343 2.935 1.00 81.38 93 LYS A CA 1
ATOM 736 C C . LYS A 1 93 ? 11.690 2.269 1.855 1.00 81.38 93 LYS A C 1
ATOM 738 O O . LYS A 1 93 ? 12.396 3.179 1.432 1.00 81.38 93 LYS A O 1
ATOM 743 N N . PHE A 1 94 ? 10.426 2.091 1.475 1.00 79.06 94 PHE A N 1
ATOM 744 C CA . PHE A 1 94 ? 9.784 2.940 0.480 1.00 79.06 94 PHE A CA 1
ATOM 745 C C . PHE A 1 94 ? 9.750 4.409 0.914 1.00 79.06 94 PHE A C 1
ATOM 747 O O . PHE A 1 94 ? 10.142 5.273 0.134 1.00 79.06 94 PHE A O 1
ATOM 754 N N . LYS A 1 95 ? 9.369 4.689 2.168 1.00 77.50 95 LYS A N 1
ATOM 755 C CA . LYS A 1 95 ? 9.353 6.052 2.715 1.00 77.50 95 LYS A CA 1
ATOM 756 C C . LYS A 1 95 ? 10.736 6.705 2.683 1.00 77.50 95 LYS A C 1
ATOM 758 O O . LYS A 1 95 ? 10.868 7.851 2.270 1.00 77.50 95 LYS A O 1
ATOM 763 N N . SER A 1 96 ? 11.777 5.965 3.067 1.00 74.94 96 SER A N 1
ATOM 764 C CA . SER A 1 96 ? 13.157 6.453 2.974 1.00 74.94 96 SER A CA 1
ATOM 765 C C . SER A 1 96 ? 13.524 6.831 1.538 1.00 74.94 96 SER A C 1
ATOM 767 O O . SER A 1 96 ? 14.103 7.893 1.318 1.00 74.94 96 SER A O 1
ATOM 769 N N . SER A 1 97 ? 13.164 5.990 0.563 1.00 70.06 97 SER A N 1
ATOM 770 C CA . SER A 1 97 ? 13.397 6.283 -0.851 1.00 70.06 97 SER A CA 1
ATOM 771 C C . SER A 1 97 ? 12.608 7.510 -1.310 1.00 70.06 97 SER A C 1
ATOM 773 O O . SER A 1 97 ? 13.196 8.376 -1.947 1.00 70.06 97 SER A O 1
ATOM 775 N N . SER A 1 98 ? 11.318 7.632 -0.969 1.00 67.88 98 SER A N 1
ATOM 776 C CA . SER A 1 98 ? 10.485 8.776 -1.370 1.00 67.88 98 SER A CA 1
ATOM 777 C C . SER A 1 98 ? 10.936 10.097 -0.746 1.00 67.88 98 SER A C 1
ATOM 779 O O . SER A 1 98 ? 10.920 11.129 -1.411 1.00 67.88 98 SER A O 1
ATOM 781 N N . ASP A 1 99 ? 11.378 10.082 0.512 1.00 67.69 99 ASP A N 1
ATOM 782 C CA . ASP A 1 99 ? 11.856 11.286 1.199 1.00 67.69 99 ASP A CA 1
ATOM 783 C C . ASP A 1 99 ? 13.178 11.796 0.600 1.00 67.69 99 ASP A C 1
ATOM 785 O O . ASP A 1 99 ? 13.404 13.007 0.550 1.00 67.69 99 ASP A O 1
ATOM 789 N N . GLN A 1 100 ? 14.041 10.893 0.114 1.00 63.81 100 GLN A N 1
ATOM 790 C CA . GLN A 1 100 ? 15.238 11.258 -0.654 1.00 63.81 100 GLN A CA 1
ATOM 791 C C . GLN A 1 100 ? 14.874 11.879 -2.012 1.00 63.81 100 GLN A C 1
ATOM 793 O O . GLN A 1 100 ? 15.495 12.862 -2.409 1.00 63.81 100 GLN A O 1
ATOM 798 N N . MET A 1 101 ? 13.811 11.408 -2.679 1.00 61.72 101 MET A N 1
ATOM 799 C CA . MET A 1 101 ? 13.347 11.986 -3.956 1.00 61.72 101 MET A CA 1
ATOM 800 C C . MET A 1 101 ? 13.011 13.463 -3.879 1.00 61.72 101 MET A C 1
ATOM 802 O O . MET A 1 101 ? 13.298 14.209 -4.806 1.00 61.72 101 MET A O 1
ATOM 806 N N . LEU A 1 102 ? 12.336 13.873 -2.803 1.00 57.91 102 LEU A N 1
ATOM 807 C CA . LEU A 1 102 ? 11.909 15.261 -2.633 1.00 57.91 102 LEU A CA 1
ATOM 808 C C . LEU A 1 102 ? 13.104 16.200 -2.415 1.00 57.91 102 LEU A C 1
ATOM 810 O O . LEU A 1 102 ? 12.944 17.416 -2.501 1.00 57.91 102 LEU A O 1
ATOM 814 N N . LYS A 1 103 ? 14.285 15.645 -2.118 1.00 56.94 103 LYS A N 1
ATOM 815 C CA . LYS A 1 103 ? 15.503 16.383 -1.775 1.00 56.94 103 LYS A CA 1
ATOM 816 C C . LYS A 1 103 ? 16.568 16.340 -2.871 1.00 56.94 103 LYS A C 1
ATOM 818 O O . LYS A 1 103 ? 17.369 17.267 -2.948 1.00 56.94 103 LYS A O 1
ATOM 823 N N . GLU A 1 104 ? 16.595 15.299 -3.699 1.00 55.84 104 GLU A N 1
ATOM 824 C CA . GLU A 1 104 ? 17.656 15.049 -4.682 1.00 55.84 104 GLU A CA 1
ATOM 825 C C . GLU A 1 104 ? 17.153 15.154 -6.131 1.00 55.84 104 GLU A C 1
ATOM 827 O O . GLU A 1 104 ? 15.955 15.085 -6.408 1.00 55.84 104 GLU A O 1
ATOM 832 N N . SER A 1 105 ? 18.068 15.344 -7.090 1.00 56.97 105 SER A N 1
ATOM 833 C CA . SER A 1 105 ? 17.701 15.333 -8.509 1.00 56.97 105 SER A CA 1
ATOM 834 C C . SER A 1 105 ? 17.131 13.964 -8.904 1.00 56.97 105 SER A C 1
ATOM 836 O O . SER A 1 105 ? 17.545 12.920 -8.396 1.00 56.97 105 SER A O 1
ATOM 838 N N . SER A 1 106 ? 16.184 13.960 -9.847 1.00 56.62 106 SER A N 1
ATOM 839 C CA . SER A 1 106 ? 15.497 12.743 -10.311 1.00 56.62 106 SER A CA 1
ATOM 840 C C . SER A 1 106 ? 16.449 11.609 -10.737 1.00 56.62 106 SER A C 1
ATOM 842 O O . SER A 1 106 ? 16.106 10.439 -10.589 1.00 56.62 106 SER A O 1
ATOM 844 N N . GLU A 1 107 ? 17.664 11.930 -11.192 1.00 57.00 107 GLU A N 1
ATOM 845 C CA . GLU A 1 107 ? 18.698 10.961 -11.577 1.00 57.00 107 GLU A CA 1
ATOM 846 C C . GLU A 1 107 ? 19.244 10.122 -10.409 1.00 57.00 107 GLU A C 1
ATOM 848 O O . GLU A 1 107 ? 19.500 8.931 -10.600 1.00 57.00 107 GLU A O 1
ATOM 853 N N . HIS A 1 108 ? 19.397 10.688 -9.202 1.00 55.06 108 HIS A N 1
ATOM 854 C CA . HIS A 1 108 ? 19.897 9.934 -8.039 1.00 55.06 108 HIS A CA 1
ATOM 855 C C . HIS A 1 108 ? 18.850 8.927 -7.549 1.00 55.06 108 HIS A C 1
ATOM 857 O O . HIS A 1 108 ? 19.147 7.756 -7.312 1.00 55.06 108 HIS A O 1
ATOM 863 N N . PHE A 1 109 ? 17.583 9.342 -7.549 1.00 56.94 109 PHE A N 1
ATOM 864 C CA . PHE A 1 109 ? 16.453 8.504 -7.163 1.00 56.94 109 PHE A CA 1
ATOM 865 C C . PHE A 1 109 ? 16.333 7.214 -7.985 1.00 56.94 109 PHE A C 1
ATOM 867 O O . PHE A 1 109 ? 16.127 6.131 -7.429 1.00 56.94 109 PHE A O 1
ATOM 874 N N . PHE A 1 110 ? 16.463 7.297 -9.314 1.00 59.94 110 PHE A N 1
ATOM 875 C CA . PHE A 1 110 ? 16.319 6.109 -10.158 1.00 59.94 110 PHE A CA 1
ATOM 876 C C . PHE A 1 110 ? 17.390 5.059 -9.878 1.00 59.94 110 PHE A C 1
ATOM 878 O O . PHE A 1 110 ? 17.192 3.897 -10.233 1.00 59.94 110 PHE A O 1
ATOM 885 N N . LYS A 1 111 ? 18.499 5.414 -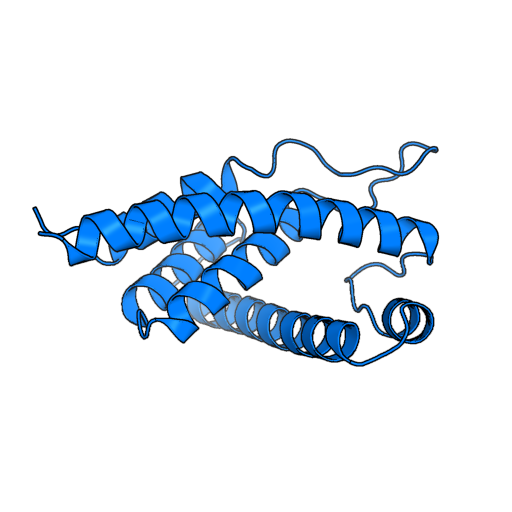9.227 1.00 61.19 111 LYS A N 1
ATOM 886 C CA . LYS A 1 111 ? 19.528 4.459 -8.823 1.00 61.19 111 LYS A CA 1
ATOM 887 C C . LYS A 1 111 ? 19.092 3.631 -7.610 1.00 61.19 111 LYS A C 1
ATOM 889 O O . LYS A 1 111 ? 19.227 2.408 -7.653 1.00 61.19 111 LYS A O 1
ATOM 894 N N . ASP A 1 112 ? 18.457 4.271 -6.629 1.00 61.25 112 ASP A N 1
ATOM 895 C CA . ASP A 1 112 ? 18.170 3.688 -5.310 1.00 61.25 112 ASP A CA 1
ATOM 896 C C . ASP A 1 112 ? 16.701 3.297 -5.083 1.00 61.25 112 ASP A C 1
ATOM 898 O O . ASP A 1 112 ? 16.342 2.810 -4.013 1.00 61.25 112 ASP A O 1
ATOM 902 N N . PHE A 1 113 ? 15.835 3.446 -6.091 1.00 63.69 113 PHE A N 1
ATOM 903 C CA . PHE A 1 113 ? 14.456 2.953 -6.039 1.00 63.69 113 PHE A CA 1
ATOM 904 C C . PHE A 1 113 ? 14.414 1.419 -5.939 1.00 63.69 113 PHE A C 1
ATOM 906 O O . PHE A 1 113 ? 14.532 0.705 -6.944 1.00 63.69 113 PHE A O 1
ATOM 913 N N . GLN A 1 114 ? 14.266 0.913 -4.711 1.00 62.22 114 GLN A N 1
ATOM 914 C CA . GLN A 1 114 ? 14.339 -0.512 -4.384 1.00 62.22 114 GLN A CA 1
ATOM 915 C C . GLN A 1 114 ? 12.989 -1.205 -4.553 1.00 62.22 114 GLN A C 1
ATOM 917 O O . GLN A 1 114 ? 12.353 -1.650 -3.598 1.00 62.22 114 GLN A O 1
ATOM 922 N N . PHE A 1 115 ? 12.554 -1.317 -5.802 1.00 64.69 115 PHE A N 1
ATOM 923 C CA . PHE A 1 115 ? 11.564 -2.322 -6.153 1.00 64.69 115 PHE A CA 1
ATOM 924 C C . PHE A 1 115 ? 12.176 -3.721 -6.124 1.00 64.69 115 PHE A C 1
ATOM 926 O O . PHE A 1 115 ? 13.370 -3.896 -6.369 1.00 64.69 115 PHE A O 1
ATOM 933 N N . SER A 1 116 ? 11.339 -4.727 -5.848 1.00 58.25 116 SER A N 1
ATOM 934 C CA . SER A 1 116 ? 11.739 -6.143 -5.823 1.00 58.25 116 SER A CA 1
ATOM 935 C C . SER A 1 116 ? 12.419 -6.580 -7.135 1.00 58.25 116 SER A C 1
ATOM 937 O O . SER A 1 116 ? 13.294 -7.447 -7.146 1.00 58.25 116 SER A O 1
ATOM 939 N N . LYS A 1 117 ? 12.037 -5.931 -8.243 1.00 67.69 117 LYS A N 1
ATOM 940 C CA . LYS A 1 117 ? 12.543 -6.142 -9.597 1.00 67.69 117 LYS A CA 1
ATOM 941 C C . LYS A 1 117 ? 13.604 -5.097 -9.938 1.00 67.69 117 LYS A C 1
ATOM 943 O O . LYS A 1 117 ? 13.442 -3.906 -9.674 1.00 67.69 117 LYS A O 1
ATOM 948 N N . LYS A 1 118 ? 14.671 -5.538 -10.614 1.00 76.00 118 LYS A N 1
ATOM 949 C CA . LYS A 1 118 ? 15.670 -4.653 -11.238 1.00 76.00 118 LYS A CA 1
ATOM 950 C C . LYS A 1 118 ? 15.047 -3.940 -12.444 1.00 76.00 118 LYS A C 1
ATOM 952 O O . LYS A 1 118 ? 15.264 -4.338 -13.583 1.00 76.00 118 LYS A O 1
ATOM 957 N N . LEU A 1 119 ? 14.245 -2.913 -12.177 1.00 80.44 119 LEU A N 1
ATOM 958 C CA . LEU A 1 119 ? 13.629 -2.073 -13.201 1.00 80.44 119 LEU A CA 1
ATOM 959 C C . LEU A 1 119 ? 14.665 -1.126 -13.819 1.00 80.44 119 LEU A C 1
ATOM 961 O O . LEU A 1 119 ? 15.502 -0.556 -13.110 1.00 80.44 119 LEU A O 1
ATOM 965 N N . ASN A 1 120 ? 14.587 -0.930 -15.135 1.00 82.94 120 ASN A N 1
ATOM 966 C CA . ASN A 1 120 ? 15.376 0.095 -15.818 1.00 82.94 120 ASN A CA 1
ATOM 967 C C . ASN A 1 120 ? 14.812 1.510 -15.533 1.00 82.94 120 ASN A C 1
ATOM 969 O O . ASN A 1 120 ? 13.695 1.631 -15.024 1.00 82.94 120 ASN A O 1
ATOM 973 N N . PRO A 1 121 ? 15.540 2.597 -15.848 1.00 81.19 121 PRO A N 1
ATOM 974 C CA . PRO A 1 121 ? 15.096 3.957 -15.524 1.00 81.19 121 PRO A CA 1
ATOM 975 C C . PRO A 1 121 ? 13.713 4.335 -16.082 1.00 81.19 121 PRO A C 1
ATOM 977 O O . PRO A 1 121 ? 12.914 4.936 -15.367 1.00 81.19 121 PRO A O 1
ATOM 980 N N . VAL A 1 122 ? 13.388 3.933 -17.316 1.00 82.75 122 VAL A N 1
ATOM 981 C CA . VAL A 1 122 ? 12.079 4.209 -17.942 1.00 82.75 122 VAL A CA 1
ATOM 982 C C . VAL A 1 122 ? 10.958 3.496 -17.188 1.00 82.75 122 VAL A C 1
ATOM 984 O O . VAL A 1 122 ? 9.937 4.095 -16.858 1.00 82.75 122 VAL A O 1
ATOM 987 N N . GLN A 1 123 ? 11.163 2.225 -16.847 1.00 85.00 123 GLN A N 1
ATOM 988 C CA . GLN A 1 123 ? 10.206 1.441 -16.069 1.00 85.00 123 GLN A CA 1
ATOM 989 C C . GLN A 1 123 ? 10.007 2.022 -14.662 1.00 85.00 123 GLN A C 1
ATOM 991 O O . GLN A 1 123 ? 8.878 2.103 -14.183 1.00 85.00 123 GLN A O 1
ATOM 996 N N . LYS A 1 124 ? 11.079 2.494 -14.013 1.00 81.19 124 LYS A N 1
ATOM 997 C CA . LYS A 1 124 ? 10.990 3.178 -12.714 1.00 81.19 124 LYS A CA 1
ATOM 998 C C . LYS A 1 124 ? 10.192 4.480 -12.808 1.00 81.19 124 LYS A C 1
ATOM 1000 O O . LYS A 1 124 ? 9.365 4.745 -11.938 1.00 81.19 124 LYS A O 1
ATOM 1005 N N . TYR A 1 125 ? 10.388 5.260 -13.873 1.00 80.56 125 TYR A N 1
ATOM 1006 C CA . TYR A 1 125 ? 9.598 6.465 -14.133 1.00 80.56 125 TYR A CA 1
ATOM 1007 C C . TYR A 1 125 ? 8.105 6.150 -14.297 1.00 80.56 125 TYR A C 1
ATOM 1009 O O . TYR A 1 125 ? 7.273 6.849 -13.725 1.00 80.56 125 TYR A O 1
ATOM 1017 N N . LEU A 1 126 ? 7.756 5.070 -15.004 1.00 84.69 126 LEU A N 1
ATOM 1018 C CA . LEU A 1 126 ? 6.362 4.634 -15.158 1.00 84.69 126 LEU A CA 1
ATOM 1019 C C . LEU A 1 126 ? 5.711 4.278 -13.814 1.00 84.69 126 LEU A C 1
ATOM 1021 O O . LEU A 1 126 ? 4.604 4.736 -13.537 1.00 84.69 126 LEU A O 1
ATOM 1025 N N . VAL A 1 127 ? 6.405 3.518 -12.958 1.00 85.19 127 VAL A N 1
ATOM 1026 C CA . VAL A 1 127 ? 5.918 3.206 -11.599 1.00 85.19 127 VAL A CA 1
ATOM 1027 C C . VAL A 1 127 ? 5.699 4.482 -10.796 1.00 85.19 127 VAL A C 1
ATOM 1029 O O . VAL A 1 127 ? 4.672 4.637 -10.137 1.00 85.19 127 VAL A O 1
ATOM 1032 N N . PHE A 1 128 ? 6.646 5.415 -10.869 1.00 81.06 128 PHE A N 1
ATOM 1033 C CA . PHE A 1 128 ? 6.554 6.668 -10.136 1.00 81.06 128 PHE A CA 1
ATOM 1034 C C . PHE A 1 128 ? 5.408 7.560 -10.627 1.00 81.06 128 PHE A C 1
ATOM 1036 O O . PHE A 1 128 ? 4.632 8.060 -9.817 1.00 81.06 128 PHE A O 1
ATOM 1043 N N . SER A 1 129 ? 5.266 7.734 -11.942 1.00 83.62 129 SER A N 1
ATOM 1044 C CA . SER A 1 129 ? 4.174 8.511 -12.536 1.00 83.62 129 SER A CA 1
ATOM 1045 C C . SER A 1 129 ? 2.814 7.942 -12.132 1.00 83.62 129 SER A C 1
ATOM 1047 O O . SER A 1 129 ? 1.949 8.695 -11.681 1.00 83.62 129 SER A O 1
ATOM 1049 N N . TRP A 1 130 ? 2.673 6.614 -12.183 1.00 88.81 130 TRP A N 1
ATOM 1050 C CA . TRP A 1 130 ? 1.484 5.920 -11.698 1.00 88.81 130 TRP A CA 1
ATOM 1051 C C . TRP A 1 130 ? 1.227 6.200 -10.210 1.00 88.81 130 TRP A C 1
ATOM 1053 O O . TRP A 1 130 ? 0.104 6.521 -9.824 1.00 88.81 130 TRP A O 1
ATOM 1063 N N . TYR A 1 131 ? 2.265 6.124 -9.371 1.00 86.69 131 TYR A N 1
ATOM 1064 C CA . TYR A 1 131 ? 2.150 6.358 -7.931 1.00 86.69 131 TYR A CA 1
ATOM 1065 C C . TYR A 1 131 ? 1.680 7.785 -7.628 1.00 86.69 131 TYR A C 1
ATOM 1067 O O . TYR A 1 131 ? 0.685 7.962 -6.928 1.00 86.69 131 TYR A O 1
ATOM 1075 N N . VAL A 1 132 ? 2.331 8.796 -8.214 1.00 83.88 132 VAL A N 1
ATOM 1076 C CA . VAL A 1 132 ? 2.002 10.217 -8.014 1.00 83.88 132 VAL A CA 1
ATOM 1077 C C . VAL A 1 132 ? 0.567 10.541 -8.430 1.00 83.88 132 VAL A C 1
ATOM 1079 O O . VAL A 1 132 ? -0.114 11.306 -7.748 1.00 83.88 132 VAL A O 1
ATOM 1082 N N . GLU A 1 133 ? 0.090 9.977 -9.540 1.00 87.25 133 GLU A N 1
ATOM 1083 C CA . GLU A 1 133 ? -1.288 10.181 -9.994 1.00 87.25 133 GLU A CA 1
ATOM 1084 C C . GLU A 1 133 ? -2.300 9.647 -8.970 1.00 87.25 133 GLU A C 1
ATOM 1086 O O . GLU A 1 133 ? -3.272 10.326 -8.631 1.00 87.25 133 GLU A O 1
ATOM 1091 N N . ARG A 1 134 ? -2.053 8.446 -8.433 1.00 89.19 134 ARG A N 1
ATOM 1092 C CA . ARG A 1 134 ? -2.980 7.789 -7.506 1.00 89.19 134 ARG A CA 1
ATOM 1093 C C . ARG A 1 134 ? -2.973 8.403 -6.116 1.00 89.19 134 ARG A C 1
ATOM 1095 O O . ARG A 1 134 ? -4.053 8.579 -5.553 1.00 89.19 134 ARG A O 1
ATOM 1102 N N . ILE A 1 135 ? -1.814 8.786 -5.583 1.00 87.75 135 ILE A N 1
ATOM 1103 C CA . ILE A 1 135 ? -1.763 9.390 -4.244 1.00 87.75 135 ILE A CA 1
ATOM 1104 C C . ILE A 1 135 ? -2.443 10.757 -4.191 1.00 87.75 135 ILE A C 1
ATOM 1106 O O . ILE A 1 135 ? -3.114 11.034 -3.210 1.00 87.75 135 ILE A O 1
ATOM 1110 N N . LYS A 1 136 ? -2.397 11.563 -5.262 1.00 86.56 136 LYS A N 1
ATOM 1111 C CA . LYS A 1 136 ? -3.133 12.842 -5.315 1.00 86.56 136 LYS A CA 1
ATOM 1112 C C . LYS A 1 136 ? -4.638 12.646 -5.142 1.00 86.56 136 LYS A C 1
ATOM 1114 O O . LYS A 1 136 ? -5.292 13.418 -4.446 1.00 86.56 136 LYS A O 1
ATOM 1119 N N . ALA A 1 137 ? -5.192 11.616 -5.781 1.00 85.50 137 ALA A N 1
ATOM 1120 C CA . ALA A 1 137 ? -6.603 11.280 -5.635 1.00 85.50 137 ALA A CA 1
ATOM 1121 C C . ALA A 1 137 ? -6.911 10.760 -4.222 1.00 85.50 137 ALA A C 1
ATOM 1123 O O . ALA A 1 137 ? -7.908 11.164 -3.627 1.00 85.50 137 ALA A O 1
ATOM 1124 N N . ILE A 1 138 ? -6.045 9.901 -3.674 1.00 88.81 138 ILE A N 1
ATOM 1125 C CA . ILE A 1 138 ? -6.189 9.375 -2.310 1.00 88.81 138 ILE A CA 1
ATOM 1126 C C . ILE A 1 138 ? -6.143 10.508 -1.282 1.00 88.81 138 ILE A C 1
ATOM 1128 O O . ILE A 1 138 ? -7.027 10.560 -0.434 1.00 88.81 138 ILE A O 1
ATOM 1132 N N . ASP A 1 139 ? -5.188 11.434 -1.386 1.00 87.06 139 ASP A N 1
ATOM 1133 C CA . ASP A 1 139 ? -5.027 12.565 -0.466 1.00 87.06 139 ASP A CA 1
ATOM 1134 C C . ASP A 1 139 ? -6.307 13.395 -0.356 1.00 87.06 139 ASP A C 1
ATOM 1136 O O . ASP A 1 139 ? -6.794 13.659 0.744 1.00 87.06 139 ASP A O 1
ATOM 1140 N N . LEU A 1 140 ? -6.893 13.751 -1.504 1.00 84.38 140 LEU A N 1
ATOM 1141 C CA . LEU A 1 140 ? -8.130 14.528 -1.570 1.00 84.38 140 LEU A CA 1
ATOM 1142 C C . LEU A 1 140 ? -9.304 13.8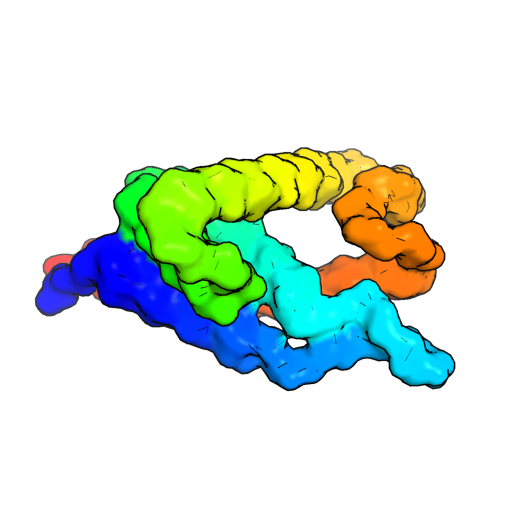04 -0.901 1.00 84.38 140 LEU A C 1
ATOM 1144 O O . LEU A 1 140 ? -10.060 14.404 -0.134 1.00 84.38 140 LEU A O 1
ATOM 1148 N N . VAL A 1 141 ? -9.469 12.511 -1.188 1.00 82.94 141 VAL A N 1
ATOM 1149 C CA . VAL A 1 141 ? -10.591 11.729 -0.655 1.00 82.94 141 VAL A CA 1
ATOM 1150 C C . VAL A 1 141 ? -10.398 11.451 0.835 1.00 82.94 141 VAL A C 1
ATOM 1152 O O . VAL A 1 141 ? -11.344 11.594 1.606 1.00 82.94 141 VAL A O 1
ATOM 1155 N N . PHE A 1 142 ? -9.185 11.100 1.257 1.00 84.44 142 PHE A N 1
ATOM 1156 C CA . PHE A 1 142 ? -8.850 10.853 2.656 1.00 84.44 142 PHE A CA 1
ATOM 1157 C C . PHE A 1 142 ? -9.092 12.096 3.513 1.00 84.44 142 PHE A C 1
ATOM 1159 O O . PHE A 1 142 ? -9.737 11.998 4.557 1.00 84.44 142 PHE A O 1
ATOM 1166 N N . GLN A 1 143 ? -8.654 13.271 3.049 1.00 79.69 143 GLN A N 1
ATOM 1167 C CA . GLN A 1 143 ? -8.883 14.521 3.767 1.00 79.69 143 GLN A CA 1
ATOM 1168 C C . GLN A 1 143 ? -10.379 14.824 3.903 1.00 79.69 143 GLN A C 1
ATOM 1170 O O . GLN A 1 143 ? -10.851 15.096 5.001 1.00 79.69 143 GLN A O 1
ATOM 1175 N N . SER A 1 144 ? -11.153 14.659 2.824 1.00 76.25 144 SER A N 1
ATOM 1176 C CA . SER A 1 144 ? -12.609 14.853 2.863 1.00 76.25 144 SER A CA 1
ATOM 1177 C C . SER A 1 144 ? -13.321 13.912 3.844 1.00 76.25 144 SER A C 1
ATOM 1179 O O . SER A 1 144 ? -14.309 14.301 4.471 1.00 76.25 144 SER A O 1
ATOM 1181 N N . VAL A 1 145 ? -12.843 12.670 3.977 1.00 71.94 145 VAL A N 1
ATOM 1182 C CA . VAL A 1 145 ? -13.378 11.700 4.943 1.00 71.94 145 VAL A CA 1
ATOM 1183 C C . VAL A 1 145 ? -13.071 12.138 6.375 1.00 71.94 145 VAL A C 1
ATOM 1185 O O . VAL A 1 145 ? -13.973 12.124 7.210 1.00 71.94 145 VAL A O 1
ATOM 1188 N N . LEU A 1 146 ? -11.842 12.578 6.658 1.00 72.06 146 LEU A N 1
ATOM 1189 C CA . LEU A 1 146 ? -11.464 13.052 7.992 1.00 72.06 146 LEU A CA 1
ATOM 1190 C C . LEU A 1 146 ? -12.190 14.337 8.399 1.00 72.06 146 LEU A C 1
ATOM 1192 O O . LEU A 1 146 ? -12.698 14.406 9.514 1.00 72.06 146 LEU A O 1
ATOM 1196 N N . ASP A 1 147 ? -12.328 15.310 7.501 1.00 69.38 147 ASP A N 1
ATOM 1197 C CA . ASP A 1 147 ? -13.004 16.576 7.816 1.00 69.38 147 ASP A CA 1
ATOM 1198 C C . ASP A 1 147 ? -14.479 16.346 8.202 1.00 69.38 147 ASP A C 1
ATOM 1200 O O . ASP A 1 147 ? -15.014 16.981 9.114 1.00 69.38 147 ASP A O 1
ATOM 1204 N N . LYS A 1 148 ? -15.140 15.367 7.567 1.00 63.12 148 LYS A N 1
ATOM 1205 C CA . LYS A 1 148 ? -16.500 14.928 7.933 1.00 63.12 148 LYS A CA 1
ATOM 1206 C C . LYS A 1 148 ? -16.560 14.201 9.281 1.00 63.12 148 LYS A C 1
ATOM 1208 O O . LYS A 1 148 ? -17.629 14.159 9.895 1.00 63.12 148 LYS A O 1
ATOM 1213 N N . HIS A 1 149 ? -15.452 13.612 9.725 1.00 60.66 149 HIS A N 1
ATOM 1214 C CA . HIS A 1 149 ? -15.336 12.960 11.029 1.00 60.66 149 HIS A CA 1
ATOM 1215 C C . HIS A 1 149 ? -15.060 13.936 12.169 1.00 60.66 149 HIS A C 1
ATOM 1217 O O . HIS A 1 149 ? -15.579 13.714 13.256 1.00 60.66 149 HIS A O 1
ATOM 1223 N N . GLU A 1 150 ? -14.277 14.989 11.934 1.00 57.59 150 GLU A N 1
ATOM 1224 C CA . GLU A 1 150 ? -13.936 15.995 12.952 1.00 57.59 150 GLU A CA 1
ATOM 1225 C C . GLU A 1 150 ? -15.044 17.051 13.145 1.00 57.59 150 GLU A C 1
ATOM 1227 O O . GLU A 1 150 ? -15.104 17.695 14.188 1.00 57.59 150 GLU A O 1
ATOM 1232 N N . SER A 1 151 ? -15.951 17.204 12.172 1.00 47.25 151 SER A N 1
ATOM 1233 C CA . SER A 1 151 ? -17.058 18.179 12.210 1.00 47.25 151 SER A CA 1
ATOM 1234 C C . SER A 1 151 ? -18.351 17.672 12.886 1.00 47.25 151 SER A C 1
ATOM 1236 O O . SER A 1 151 ? -19.375 18.349 12.803 1.00 47.25 151 SER A O 1
ATOM 1238 N N . ASN A 1 152 ? -18.334 16.487 13.512 1.00 41.06 152 ASN A N 1
ATOM 1239 C CA . ASN A 1 152 ? -19.465 15.856 14.222 1.00 41.06 152 ASN A CA 1
ATOM 1240 C C . ASN A 1 152 ? -19.074 15.448 15.646 1.00 41.06 152 ASN A C 1
ATOM 1242 O O . ASN A 1 152 ? -19.992 15.353 16.490 1.00 41.06 152 ASN A O 1
#

Secondary structure (DSSP, 8-state):
-PPPHHHHHHHHIIIIIITT--S-EE-TT--EEE-HHHHHHHHHHHHHHHHHHTT-HHHHHHHHHHHHHHHS---SHHHHHHHHHHHHHHHHHHHHHHHHHTTS-HHHHHHH---SS---HHHHHHHHHHHHHHHHHHHHHHHHHHHHHHT-

Solvent-accessible surface area (backbone atoms only — not comparable to full-atom values): 8671 Å² total; per-residue (Å²): 133,88,79,49,47,62,58,50,17,52,49,47,41,46,68,54,23,57,69,64,42,78,69,60,45,56,50,100,88,65,49,77,75,41,45,46,65,59,47,26,53,54,41,42,38,50,54,45,50,55,29,54,77,69,69,37,57,66,26,37,55,39,33,46,49,54,51,41,64,78,73,46,94,65,89,50,71,68,50,46,53,54,51,40,50,55,51,50,53,51,37,54,53,50,50,55,45,54,60,47,44,80,75,44,61,74,74,62,40,63,72,64,62,82,57,101,58,96,63,53,65,69,56,47,50,51,54,47,54,52,48,58,60,50,49,58,56,46,54,57,52,53,50,55,54,49,54,64,60,75,76,110

Mean predicted aligned error: 6.25 Å